Protein AF-A0A945US02-F1 (afdb_monomer)

Mean predicted aligned error: 7.83 Å

Radius of gyration: 22.36 Å; Cα contacts (8 Å, |Δi|>4): 81; chains: 1; bounding box: 57×26×57 Å

Structure (mmCIF, N/CA/C/O backbone):
data_AF-A0A945US02-F1
#
_entry.id   AF-A0A945US02-F1
#
loop_
_atom_site.group_PDB
_atom_site.id
_atom_site.type_symbol
_atom_site.label_atom_id
_atom_site.label_alt_id
_atom_site.label_comp_id
_atom_site.label_asym_id
_atom_site.label_entity_id
_atom_site.label_seq_id
_atom_site.pdbx_PDB_ins_code
_atom_site.Cartn_x
_atom_site.Cartn_y
_atom_site.Cartn_z
_atom_site.occupancy
_atom_site.B_iso_or_equiv
_atom_site.auth_seq_id
_atom_site.auth_comp_id
_atom_site.auth_asym_id
_atom_site.auth_atom_id
_atom_site.pdbx_PDB_model_num
ATOM 1 N N . MET A 1 1 ? 0.350 -1.139 31.835 1.00 34.16 1 MET A N 1
ATOM 2 C CA . MET A 1 1 ? 1.116 -2.185 31.123 1.00 34.16 1 MET A CA 1
ATOM 3 C C . MET A 1 1 ? 0.161 -2.962 30.227 1.00 34.16 1 MET A C 1
ATOM 5 O O . MET A 1 1 ? -0.407 -3.946 30.671 1.00 34.16 1 MET A O 1
ATOM 9 N N . THR A 1 2 ? -0.065 -2.491 29.003 1.00 39.19 2 THR A N 1
ATOM 10 C CA . THR A 1 2 ? -0.909 -3.161 27.993 1.00 39.19 2 THR A CA 1
ATOM 11 C C . THR A 1 2 ? -0.452 -2.686 26.613 1.00 39.19 2 THR A C 1
ATOM 13 O O . THR A 1 2 ? -1.147 -1.948 25.928 1.00 39.19 2 THR A O 1
ATOM 16 N N . GLU A 1 3 ? 0.768 -3.051 26.223 1.00 39.44 3 GLU A N 1
ATOM 17 C CA . GLU A 1 3 ? 1.368 -2.623 24.949 1.00 39.44 3 GLU A CA 1
ATOM 18 C C . GLU A 1 3 ? 2.058 -3.803 24.248 1.00 39.44 3 GLU A C 1
ATOM 20 O O . GLU A 1 3 ? 3.219 -3.742 23.863 1.00 39.44 3 GLU A O 1
ATOM 25 N N . SER A 1 4 ? 1.372 -4.948 24.145 1.00 39.75 4 SER A N 1
ATOM 26 C CA . SER A 1 4 ? 1.980 -6.146 23.528 1.00 39.75 4 SER A CA 1
ATOM 27 C C . SER A 1 4 ? 1.052 -6.975 22.636 1.00 39.75 4 SER A C 1
ATOM 29 O O . SER A 1 4 ? 1.465 -8.017 22.146 1.00 39.75 4 SER A O 1
ATOM 31 N N . ALA A 1 5 ? -0.170 -6.514 22.348 1.00 48.19 5 ALA A N 1
ATOM 32 C CA . ALA A 1 5 ? -1.082 -7.210 21.425 1.00 48.19 5 ALA A CA 1
ATOM 33 C C . ALA A 1 5 ? -1.152 -6.585 20.012 1.00 48.19 5 ALA A C 1
ATOM 35 O O . ALA A 1 5 ? -1.776 -7.154 19.122 1.00 48.19 5 ALA A O 1
ATOM 36 N N . HIS A 1 6 ? -0.516 -5.426 19.779 1.00 52.59 6 HIS A N 1
ATOM 37 C CA . HIS A 1 6 ? -0.643 -4.653 18.530 1.00 52.59 6 HIS A CA 1
ATOM 38 C C . HIS A 1 6 ? 0.421 -4.944 17.451 1.00 52.59 6 HIS A C 1
ATOM 40 O O . HIS A 1 6 ? 0.306 -4.439 16.335 1.00 52.59 6 HIS A O 1
ATOM 46 N N . HIS A 1 7 ? 1.429 -5.764 17.749 1.00 62.53 7 HIS A N 1
ATOM 47 C CA . HIS A 1 7 ? 2.537 -6.070 16.836 1.00 62.53 7 HIS A CA 1
ATOM 48 C C . HIS A 1 7 ? 2.198 -7.044 15.676 1.00 62.53 7 HIS A C 1
ATOM 50 O O . HIS A 1 7 ? 2.525 -6.730 14.530 1.00 62.53 7 HIS A O 1
ATOM 56 N N . PRO A 1 8 ? 1.465 -8.160 15.892 1.00 81.88 8 PRO A N 1
ATOM 57 C CA . PRO A 1 8 ? 1.408 -9.236 14.897 1.00 81.88 8 PRO A CA 1
ATOM 58 C C . PRO A 1 8 ? 0.557 -8.901 13.664 1.00 81.88 8 PRO A C 1
ATOM 60 O O . PRO A 1 8 ? 0.918 -9.259 12.549 1.00 81.88 8 PRO A O 1
ATOM 63 N N . LEU A 1 9 ? -0.555 -8.170 13.823 1.00 85.50 9 LEU A N 1
ATOM 64 C CA . LEU A 1 9 ? -1.390 -7.764 12.680 1.00 85.50 9 LEU A CA 1
ATOM 65 C C . LEU A 1 9 ? -0.695 -6.734 11.782 1.00 85.50 9 LEU A C 1
ATOM 67 O O . LEU A 1 9 ? -0.915 -6.714 10.573 1.00 85.50 9 LEU A O 1
ATOM 71 N N . ARG A 1 10 ? 0.138 -5.872 12.373 1.00 86.94 10 ARG A N 1
ATOM 72 C CA . ARG A 1 10 ? 0.923 -4.886 11.628 1.00 86.94 10 ARG A CA 1
ATOM 73 C C . ARG A 1 10 ? 2.011 -5.579 10.811 1.00 86.94 10 ARG A C 1
ATOM 75 O O . ARG A 1 10 ? 2.175 -5.268 9.636 1.00 86.94 10 ARG A O 1
ATOM 82 N N . GLU A 1 11 ? 2.712 -6.535 11.413 1.00 90.62 11 GLU A N 1
ATOM 83 C CA . GLU A 1 11 ? 3.700 -7.367 10.718 1.00 90.62 11 GLU A CA 1
ATOM 84 C C . GLU A 1 11 ? 3.072 -8.185 9.590 1.00 90.62 11 GLU A C 1
ATOM 86 O O . GLU A 1 11 ? 3.617 -8.213 8.489 1.00 90.62 11 GLU A O 1
ATOM 91 N N . GLU A 1 12 ? 1.903 -8.785 9.834 1.00 89.19 12 GLU A N 1
ATOM 92 C CA . GLU A 1 12 ? 1.120 -9.501 8.822 1.00 89.19 12 GLU A CA 1
ATOM 93 C C . GLU A 1 12 ? 0.788 -8.598 7.629 1.00 89.19 12 GLU A C 1
ATOM 95 O O . GLU A 1 12 ? 0.988 -8.995 6.483 1.00 89.19 12 GLU A O 1
ATOM 100 N N . GLY A 1 13 ? 0.316 -7.375 7.898 1.00 92.06 13 GLY A N 1
ATOM 101 C CA . GLY A 1 13 ? 0.001 -6.388 6.868 1.00 92.06 13 GLY A CA 1
ATOM 102 C C . GLY A 1 13 ? 1.217 -6.011 6.028 1.00 92.06 13 GLY A C 1
ATOM 103 O O . GLY A 1 13 ? 1.151 -6.059 4.805 1.00 92.06 13 GLY A O 1
ATOM 104 N N . PHE A 1 14 ? 2.348 -5.704 6.668 1.00 93.12 14 PHE A N 1
ATOM 105 C CA . PHE A 1 14 ? 3.580 -5.374 5.947 1.00 93.12 14 PHE A CA 1
ATOM 106 C C . PHE A 1 14 ? 4.167 -6.552 5.180 1.00 93.12 14 PHE A C 1
ATOM 108 O O . PHE A 1 14 ? 4.748 -6.351 4.118 1.00 93.12 14 PHE A O 1
ATOM 115 N N . ARG A 1 15 ? 4.051 -7.773 5.709 1.00 93.25 15 ARG A N 1
ATOM 116 C CA . ARG A 1 15 ? 4.478 -8.971 4.988 1.00 93.25 15 ARG A CA 1
ATOM 117 C C . ARG A 1 15 ? 3.639 -9.160 3.727 1.00 93.25 15 ARG A C 1
ATOM 119 O O . ARG A 1 15 ? 4.221 -9.261 2.657 1.00 93.25 15 ARG A O 1
ATOM 126 N N . ALA A 1 16 ? 2.311 -9.121 3.851 1.00 91.25 16 ALA A N 1
ATOM 127 C CA . ALA A 1 16 ? 1.411 -9.241 2.706 1.00 91.25 16 ALA A CA 1
ATOM 128 C C . ALA A 1 16 ? 1.657 -8.134 1.668 1.00 91.25 16 ALA A C 1
ATOM 130 O O . ALA A 1 16 ? 1.727 -8.420 0.480 1.00 91.25 16 ALA A O 1
ATOM 131 N N . LEU A 1 17 ? 1.864 -6.892 2.121 1.00 94.31 17 LEU A N 1
ATOM 132 C CA . LEU A 1 17 ? 2.216 -5.767 1.254 1.00 94.31 17 LEU A CA 1
ATOM 133 C C . LEU A 1 17 ? 3.498 -6.050 0.464 1.00 94.31 17 LEU A C 1
ATOM 135 O O . LEU A 1 17 ? 3.509 -5.887 -0.749 1.00 94.31 17 LEU A O 1
ATOM 139 N N . ARG A 1 18 ? 4.576 -6.490 1.127 1.00 93.12 18 ARG A N 1
ATOM 140 C CA . ARG A 1 18 ? 5.845 -6.781 0.441 1.00 93.12 18 ARG A CA 1
ATOM 141 C C . ARG A 1 18 ? 5.709 -7.912 -0.574 1.00 93.12 18 ARG A C 1
ATOM 143 O O . ARG A 1 18 ? 6.170 -7.747 -1.693 1.00 93.12 18 ARG A O 1
ATOM 150 N N . GLU A 1 19 ? 5.066 -9.013 -0.192 1.00 93.44 19 GLU A N 1
ATOM 151 C CA . GLU A 1 19 ? 4.863 -10.176 -1.068 1.00 93.44 19 GLU A CA 1
ATOM 152 C C . GLU A 1 19 ? 4.044 -9.809 -2.317 1.00 93.44 19 GLU A C 1
ATOM 154 O O . GLU A 1 19 ? 4.393 -10.189 -3.434 1.00 93.44 19 GLU A O 1
ATOM 159 N N . GLU A 1 20 ? 2.966 -9.039 -2.149 1.00 95.06 20 GLU A N 1
ATOM 160 C CA . GLU A 1 20 ? 2.120 -8.604 -3.264 1.00 95.06 20 GLU A CA 1
ATOM 161 C C . GLU A 1 20 ? 2.816 -7.562 -4.151 1.00 95.06 20 GLU A C 1
ATOM 163 O O . GLU A 1 20 ? 2.694 -7.627 -5.377 1.00 95.06 20 GLU A O 1
ATOM 168 N N . LEU A 1 21 ? 3.564 -6.625 -3.558 1.00 95.94 21 LEU A N 1
ATOM 169 C CA . LEU A 1 21 ? 4.329 -5.632 -4.311 1.00 95.94 21 LEU A CA 1
ATOM 170 C C . LEU A 1 21 ? 5.434 -6.301 -5.130 1.00 95.94 21 LEU A C 1
ATOM 172 O O . LEU A 1 21 ? 5.559 -6.012 -6.316 1.00 95.94 21 LEU A O 1
ATOM 176 N N . GL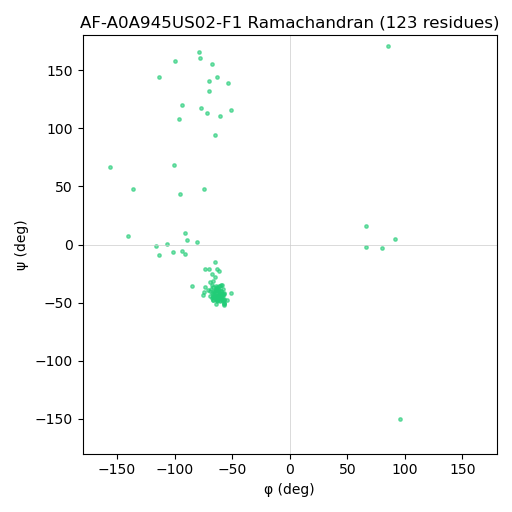U A 1 22 ? 6.191 -7.221 -4.530 1.00 94.56 22 GLU A N 1
ATOM 177 C CA . GLU A 1 22 ? 7.226 -7.992 -5.223 1.00 94.56 22 GLU A CA 1
ATOM 178 C C . GLU A 1 22 ? 6.631 -8.745 -6.415 1.00 94.56 22 GLU A C 1
ATOM 180 O O . GLU A 1 22 ? 7.121 -8.608 -7.533 1.00 94.56 22 GLU A O 1
ATOM 185 N N . PHE A 1 23 ? 5.509 -9.444 -6.218 1.00 95.25 23 PHE A N 1
ATOM 186 C CA . PHE A 1 23 ? 4.820 -10.148 -7.297 1.00 95.25 23 PHE A CA 1
ATOM 187 C C . PHE A 1 23 ? 4.420 -9.224 -8.459 1.00 95.25 23 PHE A C 1
ATOM 189 O O . PHE A 1 23 ? 4.703 -9.536 -9.619 1.00 95.25 23 PHE A O 1
ATOM 196 N N . LEU A 1 24 ? 3.761 -8.095 -8.171 1.00 96.38 24 LEU A N 1
ATOM 197 C CA . LEU A 1 24 ? 3.308 -7.163 -9.210 1.00 96.38 24 LEU A CA 1
ATOM 198 C C . LEU A 1 24 ? 4.480 -6.525 -9.950 1.00 96.38 24 LEU A C 1
ATOM 200 O O . LEU A 1 24 ? 4.449 -6.424 -11.176 1.00 96.38 24 LEU A O 1
ATOM 204 N N . MET A 1 25 ? 5.520 -6.142 -9.217 1.00 96.31 25 MET A N 1
ATOM 205 C CA . MET A 1 25 ? 6.701 -5.533 -9.804 1.00 96.31 25 MET A CA 1
ATOM 206 C C . MET A 1 25 ? 7.460 -6.548 -10.669 1.00 96.31 25 MET A C 1
ATOM 208 O O . MET A 1 25 ? 7.735 -6.255 -11.829 1.00 96.31 25 MET A O 1
ATOM 212 N N . THR A 1 26 ? 7.699 -7.780 -10.205 1.00 95.31 26 THR A N 1
ATOM 213 C CA . THR A 1 26 ? 8.313 -8.839 -11.034 1.00 95.31 26 THR A CA 1
ATOM 214 C C . THR A 1 26 ? 7.505 -9.125 -12.304 1.00 95.31 26 THR A C 1
ATOM 216 O O . THR A 1 26 ? 8.078 -9.339 -13.377 1.00 95.31 26 THR A O 1
ATOM 219 N N . ALA A 1 27 ? 6.172 -9.100 -12.222 1.00 96.38 27 ALA A N 1
ATOM 220 C CA . ALA A 1 27 ? 5.325 -9.224 -13.403 1.00 96.38 27 ALA A CA 1
ATOM 221 C C . ALA A 1 27 ? 5.506 -8.035 -14.362 1.00 96.38 27 ALA A C 1
ATOM 223 O O . ALA A 1 27 ? 5.564 -8.240 -15.576 1.00 96.38 27 ALA A O 1
ATOM 224 N N . PHE A 1 28 ? 5.637 -6.813 -13.840 1.00 96.50 28 PHE A N 1
ATOM 225 C CA . PHE A 1 28 ? 5.858 -5.617 -14.648 1.00 96.50 28 PHE A CA 1
ATOM 226 C C . PHE A 1 28 ? 7.224 -5.629 -15.355 1.00 96.50 28 PHE A C 1
ATOM 228 O O . PHE A 1 28 ? 7.269 -5.412 -16.566 1.00 96.50 28 PHE A O 1
ATOM 235 N N . ASP A 1 29 ? 8.305 -5.994 -14.656 1.00 95.25 29 ASP A N 1
ATOM 236 C CA . ASP A 1 29 ? 9.632 -6.231 -15.256 1.00 95.25 29 ASP A CA 1
ATOM 237 C C . ASP A 1 29 ? 9.552 -7.249 -16.398 1.00 95.25 29 ASP A C 1
ATOM 239 O O . ASP A 1 29 ? 10.009 -6.987 -17.512 1.00 95.25 29 ASP A O 1
ATOM 243 N N . THR A 1 30 ? 8.878 -8.377 -16.156 1.00 96.50 30 THR A N 1
ATOM 244 C CA . THR A 1 30 ? 8.712 -9.430 -17.164 1.00 96.50 30 THR A CA 1
ATOM 245 C C . THR A 1 30 ? 7.996 -8.912 -18.413 1.00 96.50 30 THR A C 1
ATOM 247 O O . THR A 1 30 ? 8.353 -9.289 -19.531 1.00 96.50 30 THR A O 1
ATOM 250 N N . VAL A 1 31 ? 6.971 -8.070 -18.250 1.00 97.00 31 VAL A N 1
ATOM 251 C CA . VAL A 1 31 ? 6.231 -7.477 -19.372 1.00 97.00 31 VAL A CA 1
ATOM 252 C C . VAL A 1 31 ? 7.115 -6.515 -20.161 1.00 97.00 31 VAL A C 1
ATOM 254 O O . VAL A 1 31 ? 7.188 -6.661 -21.378 1.00 97.00 31 VAL A O 1
ATOM 257 N N . LEU A 1 32 ? 7.830 -5.601 -19.497 1.00 95.25 32 LEU A N 1
ATOM 258 C CA . LEU A 1 32 ? 8.729 -4.659 -20.174 1.00 95.25 32 LEU A CA 1
ATOM 259 C C . LEU A 1 32 ? 9.816 -5.389 -20.964 1.00 95.25 32 LEU A C 1
ATOM 261 O O . LEU A 1 32 ? 9.999 -5.129 -22.150 1.00 95.25 32 LEU A O 1
ATOM 265 N N . ARG A 1 33 ? 10.463 -6.398 -20.371 1.00 95.31 33 ARG A N 1
ATOM 266 C CA . ARG A 1 33 ? 11.478 -7.198 -21.078 1.00 95.31 33 ARG A CA 1
ATOM 267 C C . ARG A 1 33 ? 10.917 -7.933 -22.296 1.00 95.31 33 ARG A C 1
ATOM 269 O O . ARG A 1 33 ? 11.608 -8.062 -23.299 1.00 95.31 33 ARG A O 1
ATOM 276 N N . ARG A 1 34 ? 9.667 -8.406 -22.244 1.00 97.56 34 ARG A N 1
ATOM 277 C CA . ARG A 1 34 ? 8.995 -9.034 -23.402 1.00 97.56 34 ARG A CA 1
ATOM 278 C C . ARG A 1 34 ? 8.641 -8.042 -24.506 1.00 97.56 34 ARG A C 1
ATOM 280 O O . ARG A 1 34 ? 8.435 -8.468 -25.637 1.00 97.56 34 ARG A O 1
ATOM 287 N N . MET A 1 35 ? 8.553 -6.761 -24.174 1.00 96.31 35 MET A N 1
ATOM 288 C CA . MET A 1 35 ? 8.321 -5.668 -25.115 1.00 96.31 35 MET A CA 1
ATOM 289 C C . MET A 1 35 ? 9.624 -5.067 -25.661 1.00 96.31 35 MET A C 1
ATOM 291 O O . MET A 1 35 ? 9.560 -4.048 -26.333 1.00 96.31 35 MET A O 1
ATOM 295 N N . ASP A 1 36 ? 10.777 -5.698 -25.401 1.00 94.19 36 ASP A N 1
ATOM 296 C CA . ASP A 1 36 ? 12.120 -5.190 -25.737 1.00 94.19 36 ASP A CA 1
ATOM 297 C C . ASP A 1 36 ? 12.528 -3.921 -24.952 1.00 94.19 36 ASP A C 1
ATOM 299 O O . ASP A 1 36 ? 13.520 -3.267 -25.252 1.00 94.19 36 ASP A O 1
ATOM 303 N N . GLU A 1 37 ? 11.816 -3.614 -23.861 1.00 93.25 37 GLU A N 1
ATOM 304 C CA . GLU A 1 37 ? 12.039 -2.453 -22.985 1.00 93.25 37 GLU A CA 1
ATOM 305 C C . GLU A 1 37 ? 12.921 -2.806 -21.770 1.00 93.25 37 GLU A C 1
ATOM 307 O O . GLU A 1 37 ? 12.645 -2.439 -20.623 1.00 93.25 37 GLU A O 1
ATOM 312 N N . GLY A 1 38 ? 13.999 -3.566 -21.994 1.00 90.38 38 GLY A N 1
ATOM 313 C CA . GLY A 1 38 ? 14.892 -4.030 -20.922 1.00 90.38 38 GLY A CA 1
ATOM 314 C C . GLY A 1 38 ? 15.552 -2.889 -20.138 1.00 90.38 38 GLY A C 1
ATOM 315 O O . GLY A 1 38 ? 15.681 -2.975 -18.920 1.00 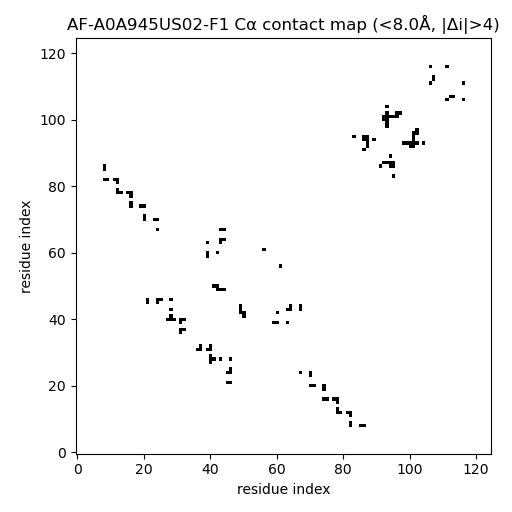90.38 38 GLY A O 1
ATOM 316 N N . ALA A 1 39 ? 15.885 -1.789 -20.818 1.00 88.19 39 ALA A N 1
ATOM 317 C CA . ALA A 1 39 ? 16.488 -0.611 -20.195 1.00 88.19 39 ALA A CA 1
ATOM 318 C C . ALA A 1 39 ? 15.537 0.114 -19.223 1.00 88.19 39 ALA A C 1
ATOM 320 O O . ALA A 1 39 ? 15.993 0.684 -18.233 1.00 88.19 39 ALA A O 1
ATOM 321 N N . LEU A 1 40 ? 14.222 0.091 -19.480 1.00 89.12 40 LEU A N 1
ATOM 322 C CA . LEU A 1 40 ? 13.221 0.590 -18.532 1.00 89.12 40 LEU A CA 1
ATOM 323 C C . LEU A 1 40 ? 13.046 -0.381 -17.364 1.00 89.12 40 LEU A C 1
ATOM 325 O O . LEU A 1 40 ? 12.962 0.055 -16.217 1.00 89.12 40 LEU A O 1
ATOM 329 N N . ALA A 1 41 ? 13.036 -1.687 -17.650 1.00 91.31 41 ALA A N 1
ATOM 330 C CA . ALA A 1 41 ? 12.903 -2.737 -16.644 1.00 91.31 41 ALA A CA 1
ATOM 331 C C . ALA A 1 41 ? 14.024 -2.665 -15.589 1.00 91.31 41 ALA A C 1
ATOM 333 O O . ALA A 1 41 ? 13.753 -2.687 -14.390 1.00 91.31 41 ALA A O 1
ATOM 334 N N . ASP A 1 42 ? 15.267 -2.456 -16.030 1.00 89.25 42 ASP A N 1
ATOM 335 C CA . ASP A 1 42 ? 16.448 -2.315 -15.165 1.00 89.25 42 ASP A CA 1
ATOM 336 C C . ASP A 1 42 ? 16.404 -1.066 -14.257 1.00 89.25 42 ASP A C 1
ATOM 338 O O . ASP A 1 42 ? 17.174 -0.958 -13.301 1.00 89.25 42 ASP A O 1
ATOM 342 N N . ARG A 1 43 ? 15.505 -0.115 -14.545 1.00 88.00 43 ARG A N 1
ATOM 343 C CA . ARG A 1 43 ? 15.317 1.132 -13.789 1.00 88.00 43 ARG A CA 1
ATOM 344 C C . ARG A 1 43 ? 14.045 1.131 -12.938 1.00 88.00 43 ARG A C 1
ATOM 346 O O . ARG A 1 43 ? 13.776 2.136 -12.282 1.00 88.00 43 ARG A O 1
ATOM 353 N N . LEU A 1 44 ? 13.247 0.058 -12.939 1.00 89.50 44 LEU A N 1
ATOM 354 C CA . LEU A 1 44 ? 12.033 -0.000 -12.124 1.00 89.50 44 LEU A CA 1
ATOM 355 C C . LEU A 1 44 ? 12.355 0.081 -10.622 1.00 89.50 44 LEU A C 1
ATOM 357 O O . LEU A 1 44 ? 13.336 -0.505 -10.155 1.00 89.50 44 LEU A O 1
ATOM 361 N N . PRO A 1 45 ? 11.503 0.747 -9.824 1.00 88.38 45 PRO A N 1
ATOM 362 C CA . PRO A 1 45 ? 11.651 0.727 -8.379 1.00 88.38 45 PRO A CA 1
ATOM 363 C C . PRO A 1 45 ? 11.364 -0.673 -7.811 1.00 88.38 45 PRO A C 1
ATOM 365 O O . PRO A 1 45 ? 10.612 -1.457 -8.381 1.00 88.38 45 PRO A O 1
ATOM 368 N N . TRP A 1 46 ? 11.934 -0.976 -6.643 1.00 87.44 46 TRP A N 1
ATOM 369 C CA . TRP A 1 46 ? 11.630 -2.167 -5.826 1.00 87.44 46 TRP A CA 1
ATOM 370 C C . TRP A 1 46 ? 11.993 -3.552 -6.401 1.00 87.44 46 TRP A C 1
ATOM 372 O O . TRP A 1 46 ? 11.849 -4.536 -5.679 1.00 87.44 46 TRP A O 1
ATOM 382 N N . ILE A 1 47 ? 12.529 -3.659 -7.622 1.00 77.62 47 ILE A N 1
ATOM 383 C CA . ILE A 1 47 ? 12.985 -4.934 -8.217 1.00 77.62 47 ILE A CA 1
ATOM 384 C C . ILE A 1 47 ? 14.508 -5.064 -8.116 1.00 77.62 47 ILE A C 1
ATOM 386 O O . ILE A 1 47 ? 15.237 -5.018 -9.102 1.00 77.62 47 ILE A O 1
ATOM 390 N N . GLY A 1 48 ? 15.003 -5.231 -6.889 1.00 67.19 48 GLY A N 1
ATOM 391 C CA . GLY A 1 48 ? 16.434 -5.380 -6.610 1.00 67.19 48 GLY A CA 1
ATOM 392 C C . GLY A 1 48 ? 17.119 -4.071 -6.211 1.00 67.19 48 GLY A C 1
ATOM 393 O O . GLY A 1 48 ? 16.522 -3.217 -5.554 1.00 67.19 48 GLY A O 1
ATOM 394 N N . VAL A 1 49 ? 18.409 -3.942 -6.530 1.00 63.16 49 V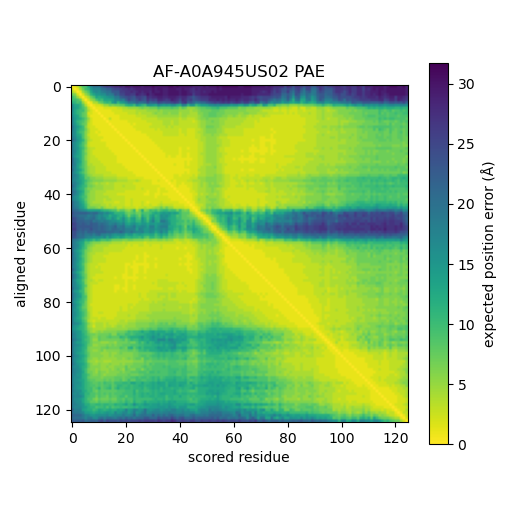AL A N 1
ATOM 395 C CA . VAL A 1 49 ? 19.186 -2.735 -6.215 1.00 63.16 49 VAL A CA 1
ATOM 396 C C . VAL A 1 49 ? 18.799 -1.663 -7.222 1.00 63.16 49 VAL A C 1
ATOM 398 O O . VAL A 1 49 ? 19.026 -1.855 -8.414 1.00 63.16 49 VAL A O 1
ATOM 401 N N . LEU A 1 50 ? 18.225 -0.555 -6.740 1.00 62.44 50 LEU A N 1
ATOM 402 C CA . LEU A 1 50 ? 17.929 0.607 -7.575 1.00 62.44 50 LEU A CA 1
ATOM 403 C C . LEU A 1 50 ? 19.208 0.962 -8.336 1.00 62.44 50 LEU A C 1
ATOM 405 O O . LEU A 1 50 ? 20.225 1.273 -7.711 1.00 62.44 50 LEU A O 1
ATOM 409 N N . ALA A 1 51 ? 19.182 0.841 -9.661 1.00 58.75 51 ALA A N 1
ATOM 410 C CA . ALA A 1 51 ? 20.325 1.208 -10.469 1.00 58.75 51 ALA A CA 1
ATOM 411 C C . ALA A 1 51 ? 20.586 2.699 -10.229 1.00 58.75 51 ALA A C 1
ATOM 413 O O . ALA A 1 51 ? 19.794 3.544 -10.643 1.00 58.75 51 ALA A O 1
ATOM 414 N N . ASP A 1 52 ? 21.688 3.019 -9.547 1.00 57.19 52 ASP A N 1
ATOM 415 C CA . ASP A 1 52 ? 22.174 4.388 -9.329 1.00 57.19 52 ASP A CA 1
ATOM 416 C C . ASP A 1 52 ? 22.788 4.924 -10.634 1.00 57.19 52 ASP A C 1
ATOM 418 O O . ASP A 1 52 ? 23.935 5.364 -10.703 1.00 57.19 52 ASP A O 1
ATOM 422 N N . GLN A 1 53 ? 22.051 4.752 -11.731 1.00 60.12 53 GLN A N 1
ATOM 423 C CA . GLN A 1 53 ? 22.449 5.170 -13.056 1.00 60.12 53 GLN A CA 1
ATOM 424 C C . GLN A 1 53 ? 21.809 6.530 -13.325 1.00 60.12 53 GLN A C 1
ATOM 426 O O . GLN A 1 53 ? 20.591 6.601 -13.529 1.00 60.12 53 GLN A O 1
ATOM 431 N N . PRO A 1 54 ? 22.602 7.617 -13.334 1.00 56.22 54 PRO A N 1
ATOM 432 C CA . PRO A 1 54 ? 22.134 8.903 -13.814 1.00 56.22 54 PRO A CA 1
ATOM 433 C C . PRO A 1 54 ? 21.834 8.768 -15.310 1.00 56.22 54 PRO A C 1
ATOM 435 O O . PRO A 1 54 ? 22.718 8.855 -16.156 1.00 56.22 54 PRO A O 1
ATOM 438 N N . GLY A 1 55 ? 20.574 8.488 -15.623 1.00 64.69 55 GLY A N 1
ATOM 439 C CA . GLY A 1 55 ? 20.021 8.502 -16.969 1.00 64.69 55 GLY A CA 1
ATOM 440 C C . GLY A 1 55 ? 18.995 9.618 -17.073 1.00 64.69 55 GLY A C 1
ATOM 441 O O . GLY A 1 55 ? 18.266 9.880 -16.114 1.00 64.69 55 GLY A O 1
ATOM 442 N N . GLU A 1 56 ? 18.925 10.257 -18.236 1.00 71.88 56 GLU A N 1
ATOM 443 C CA . GLU A 1 56 ? 17.934 11.294 -18.519 1.00 71.88 56 GLU A CA 1
ATOM 444 C C . GLU A 1 56 ? 16.517 10.761 -18.229 1.00 71.88 56 GLU A C 1
ATOM 446 O O . GLU A 1 56 ? 16.214 9.578 -18.451 1.00 71.88 56 GLU A O 1
ATOM 451 N N . ALA A 1 57 ? 15.678 11.606 -17.627 1.00 76.06 57 ALA A N 1
ATOM 452 C CA . ALA A 1 57 ? 14.283 11.273 -17.382 1.00 76.06 57 ALA A CA 1
ATOM 453 C C . ALA A 1 57 ? 13.558 11.289 -18.730 1.00 76.06 57 ALA A C 1
ATOM 455 O O . ALA A 1 57 ? 13.467 12.333 -19.373 1.00 76.06 57 ALA A O 1
ATOM 456 N N . THR A 1 58 ? 13.098 10.121 -19.175 1.00 87.94 58 THR A N 1
ATOM 457 C CA . THR A 1 58 ? 12.285 9.994 -20.386 1.00 87.94 58 THR A CA 1
ATOM 458 C C . THR A 1 58 ? 10.813 9.879 -20.004 1.00 87.94 58 THR A C 1
ATOM 460 O O . THR A 1 58 ? 10.487 9.466 -18.886 1.00 87.94 58 THR A O 1
ATOM 463 N N . ALA A 1 59 ? 9.913 10.211 -20.929 1.00 91.88 59 ALA A N 1
ATOM 464 C CA . ALA A 1 59 ? 8.473 10.106 -20.692 1.00 91.88 59 ALA A CA 1
ATOM 465 C C . ALA A 1 59 ? 8.049 8.663 -20.352 1.00 91.88 59 ALA A C 1
ATOM 467 O O . ALA A 1 59 ? 7.172 8.438 -19.520 1.00 91.88 59 ALA A O 1
ATOM 468 N N . GLU A 1 60 ? 8.707 7.672 -20.952 1.00 91.56 60 GLU A N 1
ATOM 469 C CA . GLU A 1 60 ? 8.470 6.250 -20.709 1.00 91.56 60 GLU A CA 1
ATOM 470 C C . GLU A 1 60 ? 8.901 5.842 -19.295 1.00 91.56 60 GLU A C 1
ATOM 472 O O . GLU A 1 60 ? 8.198 5.082 -18.628 1.00 91.56 60 GLU A O 1
ATOM 477 N N . LEU A 1 61 ? 10.016 6.388 -18.797 1.00 90.38 61 LEU A N 1
ATOM 478 C CA . LEU A 1 61 ? 10.455 6.170 -17.420 1.00 90.38 61 LEU A CA 1
ATOM 479 C C . LEU A 1 61 ? 9.485 6.806 -16.419 1.00 90.38 61 LEU A C 1
ATOM 481 O O . LEU A 1 61 ? 9.110 6.167 -15.436 1.00 90.38 61 LEU A O 1
ATOM 485 N N . GLU A 1 62 ? 9.051 8.042 -16.670 1.00 91.69 62 GLU A N 1
ATOM 486 C CA . GLU A 1 62 ? 8.046 8.720 -15.844 1.00 91.69 62 GLU A CA 1
ATOM 487 C C . GLU A 1 62 ? 6.741 7.916 -15.794 1.00 91.69 62 GLU A C 1
ATOM 489 O O . GLU A 1 62 ? 6.158 7.720 -14.722 1.00 91.69 62 GLU A O 1
ATOM 494 N N . GLN A 1 63 ? 6.311 7.375 -16.936 1.00 94.19 63 GLN A N 1
ATOM 495 C CA . GLN A 1 63 ? 5.145 6.506 -17.017 1.00 94.19 63 GLN A CA 1
ATOM 496 C C . GLN A 1 63 ? 5.348 5.201 -16.237 1.00 94.19 63 GLN A C 1
ATOM 498 O O . GLN A 1 63 ? 4.460 4.805 -15.479 1.00 94.19 63 GLN A O 1
ATOM 503 N N . ALA A 1 64 ? 6.507 4.552 -16.362 1.00 93.56 64 ALA A N 1
ATOM 504 C CA . ALA A 1 64 ? 6.824 3.335 -15.621 1.00 93.56 64 ALA A CA 1
ATOM 505 C C . ALA A 1 64 ? 6.816 3.571 -14.101 1.00 93.56 64 ALA A C 1
ATOM 507 O O . ALA A 1 64 ? 6.274 2.760 -13.345 1.00 93.56 64 ALA A O 1
ATOM 508 N N . TYR A 1 65 ? 7.329 4.712 -13.639 1.00 93.31 65 TYR A N 1
ATOM 509 C CA . TYR A 1 65 ? 7.285 5.107 -12.229 1.00 93.31 65 TYR A CA 1
ATOM 510 C C . TYR A 1 65 ? 5.859 5.407 -11.760 1.00 93.31 65 TYR A C 1
ATOM 512 O O . TYR A 1 65 ? 5.468 4.970 -10.677 1.00 93.31 65 TYR A O 1
ATOM 520 N N . SER A 1 66 ? 5.056 6.088 -12.581 1.00 95.44 66 SER A N 1
ATOM 521 C CA . SER A 1 66 ? 3.638 6.333 -12.298 1.00 95.44 66 SER A CA 1
ATOM 522 C C . SER A 1 66 ? 2.861 5.023 -12.138 1.00 95.44 66 SER A C 1
ATOM 524 O O . SER A 1 66 ? 2.143 4.846 -11.153 1.00 95.44 66 SER A O 1
ATOM 526 N N . ILE A 1 67 ? 3.063 4.061 -13.045 1.00 96.00 67 ILE A N 1
ATOM 527 C CA . ILE A 1 67 ? 2.459 2.722 -12.964 1.00 96.00 67 ILE A CA 1
ATOM 528 C C . ILE A 1 67 ? 2.923 1.997 -11.696 1.00 96.00 67 ILE A C 1
ATOM 530 O O . ILE A 1 67 ? 2.098 1.452 -10.966 1.00 96.00 67 ILE A O 1
ATOM 534 N N . SER A 1 68 ? 4.221 2.038 -11.392 1.00 95.69 68 SER A N 1
ATOM 535 C CA . SER A 1 68 ? 4.779 1.416 -10.184 1.00 95.69 68 SER A CA 1
ATOM 536 C C . SER A 1 68 ? 4.138 1.991 -8.915 1.00 95.69 68 SER A C 1
ATOM 538 O O . SER A 1 68 ? 3.703 1.249 -8.036 1.00 95.69 68 SER A O 1
ATOM 540 N N . PHE A 1 69 ? 3.993 3.315 -8.831 1.00 95.44 69 PHE A N 1
ATOM 541 C CA . PHE A 1 69 ? 3.340 3.971 -7.697 1.00 95.44 69 PHE A CA 1
ATOM 542 C C . PHE A 1 69 ? 1.855 3.603 -7.584 1.00 95.44 69 PHE A C 1
ATOM 544 O O . PHE A 1 69 ? 1.344 3.377 -6.488 1.00 95.44 69 PHE A O 1
ATOM 551 N N . GLN A 1 70 ? 1.152 3.477 -8.711 1.00 97.00 70 GLN A N 1
ATOM 552 C CA . GLN A 1 70 ? -0.227 2.989 -8.715 1.00 97.00 70 GLN A CA 1
ATOM 553 C C . GLN A 1 70 ? -0.324 1.545 -8.204 1.00 97.00 70 GLN A C 1
ATOM 555 O O . GLN A 1 70 ? -1.234 1.242 -7.432 1.00 97.00 70 GLN A O 1
ATOM 560 N N . MET A 1 71 ? 0.616 0.666 -8.571 1.00 96.69 71 MET A N 1
ATOM 561 C CA . MET A 1 71 ? 0.680 -0.699 -8.034 1.00 96.69 71 MET A CA 1
ATOM 562 C C . MET A 1 71 ? 0.893 -0.697 -6.518 1.00 96.69 71 MET A C 1
ATOM 564 O O . MET A 1 71 ? 0.190 -1.424 -5.817 1.00 96.69 71 MET A O 1
ATOM 568 N N . LEU A 1 72 ? 1.782 0.161 -6.004 1.00 95.88 72 LEU A N 1
ATOM 569 C CA . LEU A 1 72 ? 1.977 0.333 -4.562 1.00 95.88 72 LEU A CA 1
ATOM 570 C C . LEU A 1 72 ? 0.668 0.720 -3.863 1.00 95.88 72 LEU A C 1
ATOM 572 O O . LEU A 1 72 ? 0.264 0.030 -2.930 1.00 95.88 72 LEU A O 1
ATOM 576 N N . ASN A 1 73 ? -0.036 1.742 -4.358 1.00 96.75 73 ASN A N 1
ATOM 577 C CA . ASN A 1 73 ? -1.307 2.186 -3.772 1.00 96.75 73 ASN A CA 1
ATOM 578 C C . ASN A 1 73 ? -2.347 1.053 -3.720 1.00 96.75 73 ASN A C 1
ATOM 580 O O . ASN A 1 73 ? -3.056 0.888 -2.727 1.00 96.75 73 ASN A O 1
ATOM 584 N N . ILE A 1 74 ? -2.437 0.247 -4.784 1.00 95.88 74 ILE A N 1
ATOM 585 C CA . ILE A 1 74 ? -3.366 -0.891 -4.847 1.00 95.88 74 ILE A CA 1
ATOM 586 C C . ILE A 1 74 ? -3.022 -1.934 -3.779 1.00 95.88 74 ILE A C 1
ATOM 588 O O . ILE A 1 74 ? -3.921 -2.461 -3.118 1.00 95.88 74 ILE A O 1
ATOM 592 N N . VAL A 1 75 ? -1.739 -2.253 -3.617 1.00 96.31 75 VAL A N 1
ATOM 593 C CA . V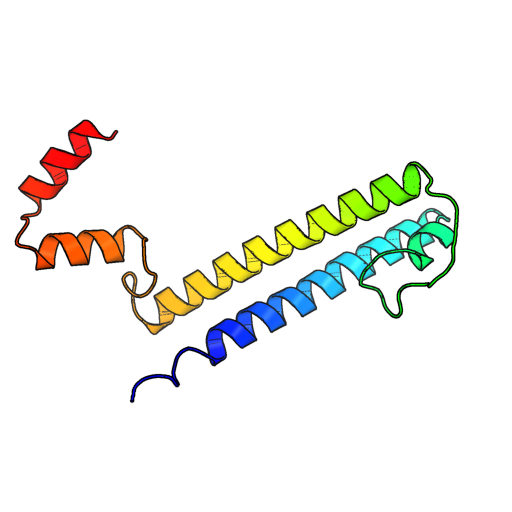AL A 1 75 ? -1.279 -3.240 -2.635 1.00 96.31 75 VAL A CA 1
ATOM 594 C C . VAL A 1 75 ? -1.455 -2.724 -1.205 1.00 96.31 75 VAL A C 1
ATOM 596 O O . VAL A 1 75 ? -1.895 -3.476 -0.335 1.00 96.31 75 VAL A O 1
ATOM 599 N N . GLU A 1 76 ? -1.188 -1.443 -0.954 1.00 95.50 76 GLU A N 1
ATOM 600 C CA . GLU A 1 76 ? -1.404 -0.807 0.349 1.00 95.50 76 GLU A CA 1
ATOM 601 C C . GLU A 1 76 ? -2.872 -0.864 0.777 1.00 95.50 76 GLU A C 1
ATOM 603 O O . GLU A 1 76 ? -3.174 -1.320 1.884 1.00 95.50 76 GLU A O 1
ATOM 608 N N . GLU A 1 77 ? -3.794 -0.490 -0.114 1.00 95.81 77 GLU A N 1
ATOM 609 C CA . GLU A 1 77 ? -5.231 -0.544 0.165 1.00 95.81 77 GLU A CA 1
ATOM 610 C C . GLU A 1 77 ? -5.688 -1.985 0.445 1.00 95.81 77 GLU A C 1
ATOM 612 O O . GLU A 1 77 ? -6.441 -2.254 1.388 1.00 95.81 77 GLU A O 1
ATOM 617 N N . ARG A 1 78 ? -5.183 -2.960 -0.322 1.00 94.19 78 ARG A N 1
ATOM 618 C CA . ARG A 1 78 ? -5.476 -4.385 -0.093 1.00 94.19 78 ARG A CA 1
ATOM 619 C C . ARG A 1 78 ? -4.961 -4.872 1.255 1.00 94.19 78 ARG A C 1
ATOM 621 O O . ARG A 1 78 ? -5.706 -5.552 1.973 1.00 94.19 78 ARG A O 1
ATOM 628 N N . ALA A 1 79 ? -3.729 -4.523 1.615 1.00 93.88 79 ALA A N 1
ATOM 629 C CA . ALA A 1 79 ? -3.131 -4.878 2.894 1.00 93.88 79 ALA A CA 1
ATOM 630 C C . ALA A 1 79 ? -3.908 -4.248 4.060 1.00 93.88 79 ALA A C 1
ATOM 632 O O . ALA A 1 79 ? -4.253 -4.953 5.014 1.00 93.88 79 ALA A O 1
ATOM 633 N N . ALA A 1 80 ? -4.278 -2.969 3.956 1.00 91.81 80 ALA A N 1
ATOM 634 C CA . ALA A 1 80 ? -5.102 -2.274 4.944 1.00 91.81 80 ALA A CA 1
ATOM 635 C C . ALA A 1 80 ? -6.465 -2.961 5.122 1.00 91.81 80 ALA A C 1
ATOM 637 O O . ALA A 1 80 ? -6.861 -3.297 6.243 1.00 91.81 80 ALA A O 1
ATOM 638 N N . ALA A 1 81 ? -7.150 -3.277 4.020 1.00 91.31 81 ALA A N 1
ATOM 639 C CA . ALA A 1 81 ? -8.428 -3.978 4.052 1.00 91.31 81 ALA A CA 1
ATOM 640 C C . ALA A 1 81 ? -8.308 -5.395 4.648 1.00 91.31 81 ALA A C 1
ATOM 642 O O . ALA A 1 81 ? -9.203 -5.847 5.367 1.00 91.31 81 ALA A O 1
ATOM 643 N N . ARG A 1 82 ? -7.208 -6.112 4.382 1.00 91.06 82 ARG A N 1
ATOM 644 C CA . ARG A 1 82 ? -6.927 -7.434 4.969 1.00 91.06 82 ARG A CA 1
ATOM 645 C C . ARG A 1 82 ? -6.692 -7.340 6.473 1.00 91.06 82 ARG A C 1
ATOM 647 O O . ARG A 1 82 ? -7.303 -8.108 7.214 1.00 91.06 82 ARG A O 1
ATOM 654 N N . VAL A 1 83 ? -5.856 -6.406 6.925 1.00 91.12 83 VAL A N 1
ATOM 655 C CA . VAL A 1 83 ? -5.586 -6.181 8.354 1.00 91.12 83 VAL A CA 1
ATOM 656 C C . VAL A 1 83 ? -6.870 -5.824 9.096 1.00 91.12 83 VAL A C 1
ATOM 658 O O . VAL A 1 83 ? -7.127 -6.395 10.156 1.00 91.12 83 VAL A O 1
ATOM 661 N N . ARG A 1 84 ? -7.711 -4.963 8.511 1.00 89.31 84 ARG A N 1
ATOM 662 C CA . ARG A 1 84 ? -9.025 -4.609 9.059 1.00 89.31 84 ARG A CA 1
ATOM 663 C C . ARG A 1 84 ? -9.914 -5.837 9.259 1.00 89.31 84 ARG A C 1
ATOM 665 O O . ARG A 1 84 ? -10.376 -6.093 10.367 1.00 89.31 84 ARG A O 1
ATOM 672 N N . ARG A 1 85 ? -10.079 -6.667 8.221 1.00 88.88 85 ARG A N 1
ATOM 673 C CA . ARG A 1 85 ? -10.867 -7.915 8.304 1.00 88.88 85 ARG A CA 1
ATOM 674 C C . ARG A 1 85 ? -10.320 -8.894 9.342 1.00 88.88 85 ARG A C 1
ATOM 676 O O . ARG A 1 85 ? -11.087 -9.553 10.039 1.00 88.88 85 ARG A O 1
ATOM 683 N N . LEU A 1 86 ? -8.997 -9.018 9.445 1.00 89.56 86 LEU A N 1
ATOM 684 C CA . LEU A 1 86 ? -8.371 -9.875 10.453 1.00 89.56 86 LEU A CA 1
ATOM 685 C C . LEU A 1 86 ? -8.636 -9.358 11.868 1.00 89.56 86 LEU A C 1
ATOM 687 O O . LEU A 1 86 ? -8.919 -10.161 12.756 1.00 89.56 86 LEU A O 1
ATOM 691 N N . ARG A 1 87 ? -8.598 -8.038 12.071 1.00 89.56 87 ARG A N 1
ATOM 692 C CA . ARG A 1 87 ? -8.928 -7.420 13.357 1.00 89.56 87 ARG A CA 1
ATOM 693 C C . ARG A 1 87 ? -10.381 -7.665 13.741 1.00 89.56 87 ARG A C 1
ATOM 695 O O . ARG A 1 87 ? -10.621 -8.140 14.846 1.00 89.56 87 ARG A O 1
ATOM 702 N N . GLU A 1 88 ? -11.319 -7.435 12.826 1.00 89.44 88 GLU A N 1
ATOM 703 C CA . GLU A 1 88 ? -12.741 -7.735 13.044 1.00 89.44 88 GLU A CA 1
ATOM 704 C C . GLU A 1 88 ? -12.963 -9.216 13.390 1.00 89.44 88 GLU A C 1
ATOM 706 O O . GLU A 1 88 ? -13.694 -9.539 14.325 1.00 89.44 88 GLU A O 1
ATOM 711 N N . LYS A 1 89 ? -12.277 -10.136 12.698 1.00 88.12 89 LYS A N 1
ATOM 712 C CA . LYS A 1 89 ? -12.363 -11.579 12.978 1.00 88.12 89 LYS A CA 1
ATOM 713 C C . LYS A 1 89 ? -11.835 -11.949 14.369 1.00 88.12 89 LYS A C 1
ATOM 715 O O . LYS A 1 89 ? -12.357 -12.873 14.984 1.00 88.12 89 LYS A O 1
ATOM 720 N N . GLN A 1 90 ? -10.788 -11.276 14.847 1.00 88.69 90 GLN A N 1
ATOM 721 C CA . GLN A 1 90 ? -10.153 -11.575 16.136 1.00 88.69 90 GLN A CA 1
ATOM 722 C C . GLN A 1 90 ? -10.843 -10.896 17.323 1.00 88.69 90 GLN A C 1
ATOM 724 O O . GLN A 1 90 ? -10.874 -11.461 18.413 1.00 88.69 90 GLN A O 1
ATOM 729 N N . GLN A 1 91 ? -11.356 -9.681 17.132 1.00 87.75 91 GLN A N 1
ATOM 730 C CA . GLN A 1 91 ? -11.811 -8.800 18.214 1.00 87.75 91 GLN A CA 1
ATOM 731 C C . GLN A 1 91 ? -13.319 -8.512 18.160 1.00 87.75 91 GLN A C 1
ATOM 733 O O . GLN A 1 91 ? -13.847 -7.831 19.038 1.00 87.75 91 GLN A O 1
ATOM 738 N N . GLY A 1 92 ? -14.017 -9.048 17.156 1.00 87.50 92 GLY A N 1
ATOM 739 C CA . GLY A 1 92 ? -15.411 -8.740 16.867 1.00 87.50 92 GLY A CA 1
ATOM 740 C C . GLY A 1 92 ? -15.561 -7.490 15.991 1.00 87.50 92 GLY A C 1
ATOM 741 O O . GLY A 1 92 ? -14.593 -6.759 15.763 1.00 87.50 92 GLY A O 1
ATOM 742 N N . PRO A 1 93 ? -16.782 -7.212 15.505 1.00 82.88 93 PRO A N 1
ATOM 743 C CA . PRO A 1 93 ? -17.040 -6.121 14.563 1.00 82.88 93 PRO A CA 1
ATOM 744 C C . PRO A 1 93 ? -16.701 -4.734 15.131 1.00 82.88 93 PRO A C 1
ATOM 746 O O . PRO A 1 93 ? -16.411 -3.818 14.373 1.00 82.88 93 PRO A O 1
ATOM 749 N N . GLU A 1 94 ? -16.679 -4.571 16.458 1.00 85.62 94 GLU A N 1
ATOM 750 C CA . GLU A 1 94 ? -16.309 -3.303 17.107 1.00 85.62 94 GLU A CA 1
ATOM 751 C C . GLU A 1 94 ? -14.803 -3.177 17.394 1.00 85.62 94 GLU A C 1
ATOM 753 O O . GLU A 1 94 ? -14.373 -2.224 18.039 1.00 85.62 94 GLU A O 1
ATOM 758 N N . GLY A 1 95 ? -14.001 -4.159 16.974 1.00 82.12 95 GLY A N 1
ATOM 759 C CA . GLY A 1 95 ? -12.549 -4.164 17.154 1.00 82.12 95 GLY A CA 1
ATOM 760 C C . GLY A 1 95 ? -11.810 -3.186 16.240 1.00 82.12 95 GLY A C 1
ATOM 761 O O . GLY A 1 95 ? -10.683 -2.791 16.543 1.00 82.12 95 GLY A O 1
ATOM 762 N N . GLU A 1 96 ? -12.427 -2.768 15.131 1.00 85.31 96 GLU A N 1
ATOM 763 C CA . GLU A 1 96 ? -11.882 -1.714 14.279 1.00 85.31 96 GLU A CA 1
ATOM 764 C C . GLU A 1 96 ? -12.461 -0.351 14.661 1.00 85.31 96 GLU A C 1
ATOM 766 O O . GLU A 1 96 ? -13.670 -0.116 14.591 1.00 85.31 96 GLU A O 1
ATOM 771 N N . LYS A 1 97 ? -11.572 0.567 15.043 1.00 83.00 97 LYS A N 1
ATOM 772 C CA . LYS A 1 97 ? -11.963 1.902 15.493 1.00 83.00 97 LYS A CA 1
ATOM 773 C C . LYS A 1 97 ? -12.498 2.731 14.334 1.00 83.00 97 LYS A C 1
ATOM 775 O O . LYS A 1 97 ? -11.944 2.711 13.239 1.00 83.00 97 LYS A O 1
ATOM 780 N N . GLY A 1 98 ? -13.540 3.510 14.601 1.00 84.69 98 GLY A N 1
ATOM 781 C CA . GLY A 1 98 ? -14.114 4.432 13.616 1.00 84.69 98 GLY A CA 1
ATOM 782 C C . GLY A 1 98 ? -15.044 3.777 12.592 1.00 84.69 98 GLY A C 1
ATOM 783 O O . GLY A 1 98 ? -15.661 4.490 11.807 1.00 84.69 98 GLY A O 1
ATOM 784 N N . LEU A 1 99 ? -15.211 2.450 12.618 1.00 88.19 99 LEU A N 1
ATOM 785 C CA . LEU A 1 99 ? -16.287 1.797 11.875 1.00 88.19 99 LEU A CA 1
ATOM 786 C C . LEU A 1 99 ? -17.628 1.946 12.597 1.00 88.19 99 LEU A C 1
ATOM 788 O O . LE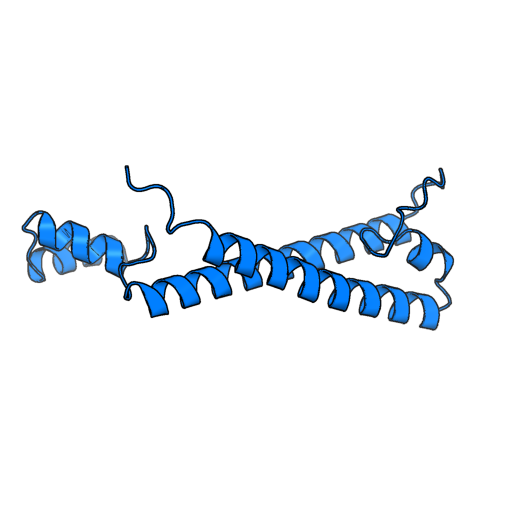U A 1 99 ? -17.691 2.151 13.811 1.00 88.19 99 LEU A O 1
ATOM 792 N N . TRP A 1 100 ? -18.715 1.757 11.848 1.00 89.75 100 TRP A N 1
ATOM 793 C CA . TRP A 1 100 ? -20.079 1.852 12.368 1.00 89.75 100 TRP A CA 1
ATOM 794 C C . TRP A 1 100 ? -20.316 1.017 13.625 1.00 89.75 100 TRP A C 1
ATOM 796 O O . TRP A 1 100 ? -20.944 1.501 14.558 1.00 89.75 100 TRP A O 1
ATOM 806 N N . ALA A 1 101 ? -19.798 -0.209 13.693 1.00 88.81 101 ALA A N 1
ATOM 807 C CA . ALA A 1 101 ? -20.015 -1.078 14.847 1.00 88.81 101 ALA A CA 1
ATOM 808 C C . ALA A 1 101 ? -19.364 -0.527 16.136 1.00 88.81 101 ALA A C 1
ATOM 810 O O . ALA A 1 101 ? -20.000 -0.525 17.192 1.00 88.81 101 ALA A O 1
ATOM 811 N N . ASP A 1 102 ? -18.143 0.012 16.046 1.00 90.50 102 ASP A N 1
ATOM 812 C CA . ASP A 1 102 ? -17.465 0.707 17.151 1.00 90.50 102 ASP A CA 1
ATOM 813 C C . ASP A 1 102 ? -18.233 1.968 17.579 1.00 90.50 102 ASP A C 1
ATOM 815 O O . ASP A 1 102 ? -18.548 2.145 18.761 1.00 90.50 102 ASP A O 1
ATOM 819 N N . GLN A 1 103 ? -18.643 2.798 16.616 1.00 91.06 103 GLN A N 1
ATOM 820 C CA . GLN A 1 103 ? -19.379 4.032 16.903 1.00 91.06 103 GLN A CA 1
ATOM 821 C C . GLN A 1 103 ? -20.760 3.764 17.512 1.00 91.06 103 GLN A C 1
ATOM 823 O O . GLN A 1 103 ? -21.102 4.343 18.541 1.00 91.06 103 GLN A O 1
ATOM 828 N N . LEU A 1 104 ? -21.532 2.823 16.968 1.00 91.25 104 LEU A N 1
ATOM 829 C CA . LEU A 1 104 ? -22.839 2.439 17.510 1.00 91.25 104 LEU A CA 1
ATOM 830 C C . LEU A 1 104 ? -22.719 1.853 18.923 1.00 91.25 104 LEU A C 1
ATOM 832 O O . LEU A 1 104 ? -23.541 2.153 19.793 1.00 91.25 104 LEU A O 1
ATOM 836 N N . LYS A 1 105 ? -21.676 1.059 19.197 1.00 90.81 105 LYS A N 1
ATOM 837 C CA . LYS A 1 105 ? -21.378 0.575 20.554 1.00 90.81 105 LYS A CA 1
ATOM 838 C C . LYS A 1 105 ? -21.035 1.723 21.499 1.00 90.81 105 LYS A C 1
ATOM 840 O O . LYS A 1 105 ? -21.467 1.692 22.651 1.00 90.81 105 LYS A O 1
ATOM 845 N N . SER A 1 106 ? -20.296 2.729 21.033 1.00 91.06 106 SER A N 1
ATOM 846 C CA . SER A 1 106 ? -19.996 3.942 21.802 1.00 91.06 106 SER A CA 1
ATOM 847 C C . SER A 1 106 ? -21.265 4.737 22.134 1.00 91.06 106 SER A C 1
ATOM 849 O O . SER A 1 106 ? -21.495 5.044 23.301 1.00 91.06 106 SER A O 1
ATOM 851 N N . LEU A 1 107 ? -22.148 4.974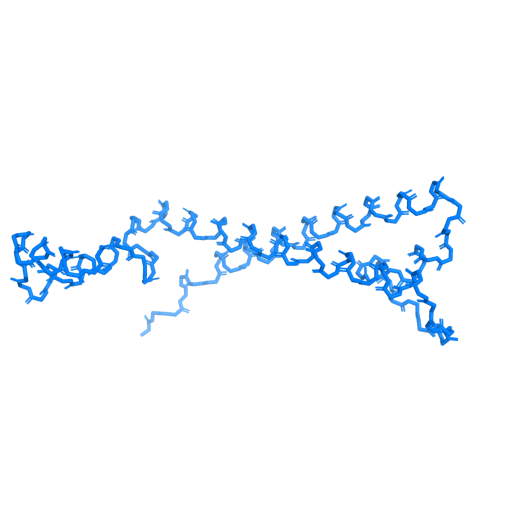 21.159 1.00 92.12 107 LEU A N 1
ATOM 852 C CA . LEU A 1 107 ? -23.415 5.694 21.364 1.00 92.12 107 LEU A CA 1
ATOM 853 C C . LEU A 1 107 ? -24.335 4.971 22.357 1.00 92.12 107 LEU A C 1
ATOM 855 O O . LEU A 1 107 ? -24.868 5.584 23.282 1.00 92.12 107 LEU A O 1
ATOM 859 N N . ARG A 1 108 ? -24.450 3.641 22.248 1.00 92.00 108 ARG A N 1
ATOM 860 C CA . ARG A 1 108 ? -25.200 2.836 23.226 1.00 92.00 108 ARG A CA 1
ATOM 861 C C . ARG A 1 108 ? -24.605 2.913 24.631 1.00 92.00 108 ARG A C 1
ATOM 863 O O . ARG A 1 108 ? -25.353 2.963 25.603 1.00 92.00 108 ARG A O 1
ATOM 870 N N . LYS A 1 109 ? -23.273 2.934 24.762 1.00 92.94 109 LYS A N 1
ATOM 871 C CA . LYS A 1 109 ? -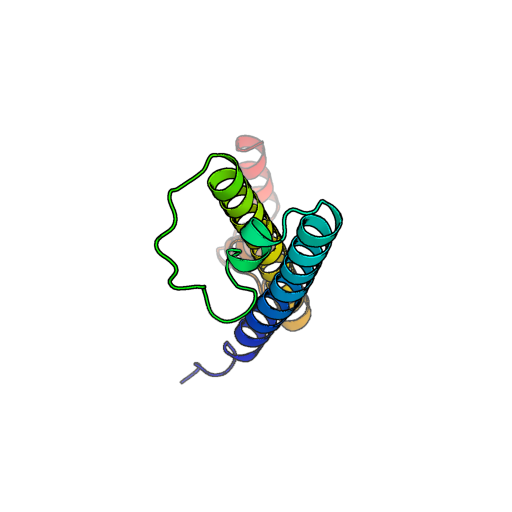22.596 3.127 26.059 1.00 92.94 109 LYS A CA 1
ATOM 872 C C . LYS A 1 109 ? -22.856 4.508 26.661 1.00 92.94 109 LYS A C 1
ATOM 874 O O . LYS A 1 109 ? -22.831 4.632 27.879 1.00 92.94 109 LYS A O 1
ATOM 879 N N . GLN A 1 110 ? -23.116 5.516 25.832 1.00 93.94 110 GLN A N 1
ATOM 880 C CA . GLN A 1 110 ? -23.492 6.866 26.262 1.00 93.94 110 GLN A CA 1
ATOM 881 C C . GLN A 1 110 ? -24.982 6.987 26.630 1.00 93.94 110 GLN A C 1
ATOM 883 O O . GLN A 1 110 ? -25.431 8.064 27.004 1.00 93.94 110 GLN A O 1
ATOM 888 N N . GLY A 1 111 ? -25.744 5.890 26.566 1.00 94.50 111 GLY A N 1
ATOM 889 C CA . GLY A 1 111 ? -27.148 5.846 26.973 1.00 94.50 111 GLY A CA 1
ATOM 890 C C . GLY A 1 111 ? -28.146 6.142 25.855 1.00 94.50 111 GLY A C 1
ATOM 891 O O . GLY A 1 111 ? -29.342 6.168 26.129 1.00 94.50 111 GLY A O 1
ATOM 892 N N . MET A 1 112 ? -27.693 6.319 24.608 1.00 93.94 112 MET A N 1
ATOM 893 C CA . MET A 1 112 ? -28.608 6.514 23.484 1.00 93.94 112 MET A CA 1
ATOM 894 C C . MET A 1 112 ? -29.368 5.225 23.173 1.00 93.94 112 MET A C 1
ATOM 896 O O . MET A 1 112 ? -28.784 4.139 23.055 1.00 93.94 112 MET A O 1
ATOM 900 N N . THR A 1 113 ? -30.682 5.349 23.015 1.00 94.31 113 THR A N 1
ATOM 901 C CA . THR A 1 113 ? -31.534 4.248 22.578 1.00 94.31 113 THR A CA 1
ATOM 902 C C . THR A 1 113 ? -31.439 4.058 21.066 1.00 94.31 113 THR A C 1
ATOM 904 O O . THR A 1 113 ? -30.957 4.916 20.328 1.00 94.31 113 THR A O 1
ATOM 907 N N . GLN A 1 114 ? -31.927 2.919 20.573 1.00 91.62 114 GLN A N 1
ATOM 908 C CA . GLN A 1 114 ? -32.003 2.682 19.132 1.00 91.62 114 GLN A CA 1
ATOM 909 C C . GLN A 1 114 ? -32.867 3.736 18.418 1.00 91.62 114 GLN A C 1
ATOM 911 O O . GLN A 1 114 ? -32.542 4.116 17.297 1.00 91.62 114 GLN A O 1
ATOM 916 N N . ALA A 1 115 ? -33.935 4.218 19.065 1.00 93.06 115 ALA A N 1
ATOM 917 C CA . ALA A 1 115 ? -34.800 5.256 18.513 1.00 93.06 115 ALA A CA 1
ATOM 918 C C . ALA A 1 115 ? -34.066 6.600 18.389 1.00 93.06 115 ALA A C 1
ATOM 920 O O . ALA A 1 115 ? -34.157 7.234 17.342 1.00 93.06 115 ALA A O 1
ATOM 921 N N . ASP A 1 116 ? -33.278 6.980 19.403 1.00 92.12 116 ASP A N 1
ATOM 922 C CA . ASP A 1 116 ? -32.479 8.213 19.371 1.00 92.12 116 ASP A CA 1
ATOM 923 C C . ASP A 1 116 ? -31.448 8.178 18.236 1.00 92.12 116 ASP A C 1
ATOM 925 O O . ASP A 1 116 ? -31.303 9.139 17.485 1.00 92.12 116 ASP A O 1
ATOM 929 N N . ILE A 1 117 ? -30.763 7.039 18.073 1.00 91.19 117 ILE A N 1
ATOM 930 C CA . ILE A 1 117 ? -29.755 6.850 17.020 1.00 91.19 117 ILE A CA 1
ATOM 931 C C . ILE A 1 117 ? -30.398 6.929 15.630 1.00 91.19 117 ILE A C 1
ATOM 933 O O . ILE A 1 117 ? -29.870 7.601 14.746 1.00 91.19 117 ILE A O 1
ATOM 937 N N . LEU A 1 118 ? -31.539 6.260 15.429 1.00 91.31 118 LEU A N 1
ATOM 938 C CA . LEU A 1 118 ? -32.265 6.303 14.156 1.00 91.31 118 LEU A CA 1
ATOM 939 C C . LEU A 1 118 ? -32.780 7.707 13.835 1.00 91.31 118 LEU A C 1
ATOM 941 O O . LEU A 1 118 ? -32.729 8.099 12.673 1.00 91.31 118 LEU A O 1
ATOM 945 N N . GLY A 1 119 ? -33.238 8.454 14.844 1.00 91.62 119 GLY A N 1
AT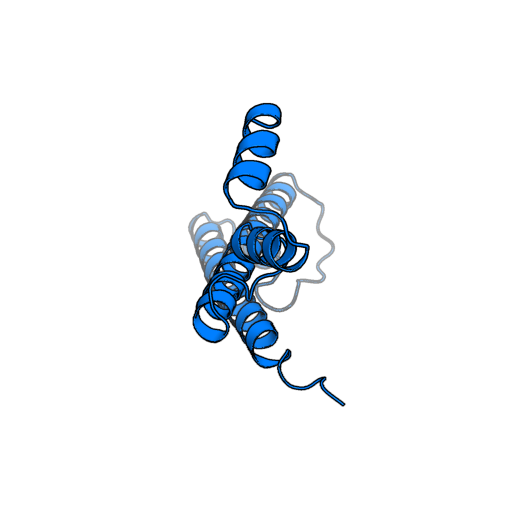OM 946 C CA . GLY A 1 119 ? -33.683 9.836 14.680 1.00 91.62 119 GLY A CA 1
ATOM 947 C C . GLY A 1 119 ? -32.585 10.725 14.102 1.00 91.62 119 GLY A C 1
ATOM 948 O O . GLY A 1 119 ? -32.814 11.398 13.109 1.00 91.62 119 GLY A O 1
ATOM 949 N N . VAL A 1 120 ? -31.367 10.654 14.648 1.00 88.00 120 VAL A N 1
ATOM 950 C CA . VAL A 1 120 ? -30.229 11.449 14.149 1.00 88.00 120 VAL A CA 1
ATOM 951 C C . VAL A 1 120 ? -29.797 11.018 12.742 1.00 88.00 120 VAL A C 1
ATOM 953 O O . VAL A 1 120 ? -29.404 11.852 11.934 1.00 88.00 120 VAL A O 1
ATOM 956 N N . PHE A 1 121 ? -29.852 9.723 12.415 1.00 87.50 121 PHE A N 1
ATOM 957 C CA . PHE A 1 121 ? -29.428 9.242 11.092 1.00 87.50 121 PHE A CA 1
ATOM 958 C C . PHE A 1 121 ? -30.338 9.716 9.955 1.00 87.50 121 PHE A C 1
ATOM 960 O O . PHE A 1 121 ? -29.863 9.826 8.828 1.00 87.50 121 PHE A O 1
ATOM 967 N N . GLN A 1 122 ? -31.611 10.016 10.234 1.00 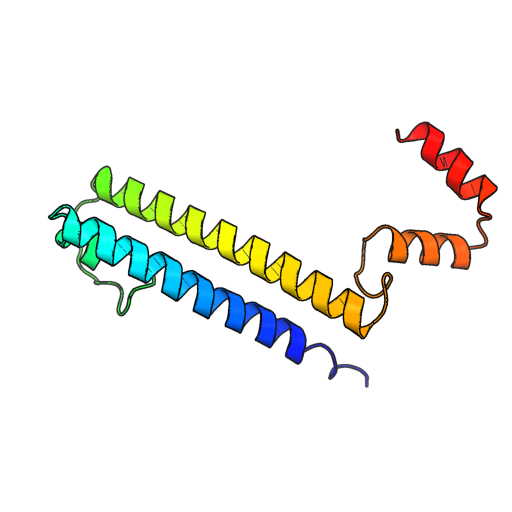86.81 122 GLN A N 1
ATOM 968 C CA . GLN A 1 122 ? -32.525 10.581 9.235 1.00 86.81 122 GLN A CA 1
ATOM 969 C C . GLN A 1 122 ? -32.087 11.966 8.742 1.00 86.81 122 GLN A C 1
ATOM 971 O O . GLN A 1 122 ? -32.472 12.350 7.644 1.00 86.81 122 GLN A O 1
ATOM 976 N N . ASP A 1 123 ? -31.253 12.674 9.506 1.00 83.12 123 ASP A N 1
ATOM 977 C CA . ASP A 1 123 ? -30.768 14.012 9.154 1.00 83.12 123 ASP A CA 1
ATOM 978 C C . ASP A 1 123 ? -29.448 13.994 8.355 1.00 83.12 123 ASP A C 1
ATOM 980 O O . ASP A 1 123 ? -28.984 15.041 7.901 1.00 83.12 123 ASP A O 1
ATOM 984 N N . VAL A 1 124 ? -28.803 12.828 8.211 1.00 78.12 124 VAL A N 1
ATOM 985 C CA . VAL A 1 124 ? -27.448 12.680 7.630 1.00 78.12 124 VAL A CA 1
ATOM 986 C C . VAL A 1 124 ? -27.456 11.912 6.296 1.00 78.12 124 VAL A C 1
ATOM 988 O O . VAL A 1 124 ? -26.436 11.871 5.605 1.00 78.12 124 VAL A O 1
ATOM 991 N N . VAL A 1 125 ? -28.591 11.317 5.921 1.00 55.16 125 VAL A N 1
ATOM 992 C CA . VAL A 1 125 ? -28.800 10.587 4.655 1.00 55.16 125 VAL A CA 1
ATOM 993 C C . VAL A 1 125 ? -29.636 11.429 3.703 1.00 55.16 125 VAL A C 1
ATOM 995 O O . VAL A 1 125 ? -29.260 11.491 2.512 1.00 55.16 125 VAL A O 1
#

Sequence (125 aa):
MTESAHHPLREEGFRALREELEFLMTAFDTVLRRMDEGALADRLPWIGVLADQPGEATAELEQAYSISFQMLNIVEERAAARVRRLREKQQGPEGEKGLWADQLKSLRKQGMTQADILGVFQDVV

Foldseek 3Di:
DPDPPPPPLVVQLVVQLLVQLQVVLVVVLVVCVVVVNNVLSQQAPPPPPRPPDPDDDDPVNVVSNVVSVVSSVVSNVVSVVVSLVVQCVVPNVLSDPPDPVVVVVVCVVVVDDPVNVVVVVVVVD

pLDDT: mean 86.3, std 13.71, range [34.16, 97.56]

Solvent-accessible surface area (backbone atoms only — not comparable to full-atom values): 7241 Å² total; per-residue (Å²): 142,88,87,80,83,73,58,65,59,52,52,50,27,54,49,52,28,50,57,51,44,47,52,55,46,55,52,50,36,54,51,31,44,74,70,73,35,45,76,56,37,64,60,41,78,86,73,68,78,70,57,90,63,97,63,84,89,44,74,68,52,54,48,52,50,52,51,50,52,52,52,47,55,55,32,48,53,50,23,53,54,49,39,49,53,52,39,25,72,74,59,37,70,51,50,40,81,88,37,70,52,26,48,52,52,50,44,46,72,73,66,50,48,73,66,58,53,54,57,57,49,70,79,76,113

Secondary structure (DSSP, 8-state):
---SSSHHHHHHHHHHHHHHHHHHHHHHHHHHHHTT-HHHHTT-TTSSS---------HHHHHHHHHHHHHHHHHHHHHHHHHHHHHHHHH-GGGSTTSHHHHHHHHHHTT--HHHHHHHHTTT-